Protein AF-A0A832GDY5-F1 (afdb_monomer_lite)

Sequence (130 aa):
MSFGVFTGLHGAGVGRMREERGQIAGDWTCDEACDLRGIVAGTVTVVAGGKLYVRGAILGDLNLADGGRVHIYGNVQGTVRVAEGAKLIHSGVVGQDLINEGGRVFIDASGRVMGRIRTLAGQTRTHKDP

Foldseek 3Di:
DDDDDPPDDDDPDPDDFAEAAEEAEEEEEFQAGYEYNHEYAYEYEFEANGAYEANHEYAEEYEYDANGEYEYPEEYQYEYEADANYEYEFQYEYNEEYEYHHYHYEYEPNGYYNYYYHYPHHDYYYPPDD

Structure (mmCIF, N/CA/C/O backbone):
data_AF-A0A832GDY5-F1
#
_entry.id   AF-A0A832GDY5-F1
#
loop_
_atom_site.group_PDB
_atom_site.id
_atom_site.type_symbol
_atom_site.label_atom_id
_atom_site.label_alt_id
_atom_site.label_comp_id
_atom_site.label_asym_id
_atom_site.label_entity_id
_atom_site.label_seq_id
_atom_site.pdbx_PDB_ins_code
_atom_site.Cartn_x
_atom_site.Cartn_y
_atom_site.Cartn_z
_atom_site.occupancy
_atom_site.B_iso_or_equiv
_atom_site.auth_seq_id
_atom_site.auth_comp_id
_atom_site.auth_asym_id
_atom_site.auth_atom_id
_atom_site.pdbx_PDB_model_num
ATOM 1 N N . MET A 1 1 ? -28.555 -25.669 -14.622 1.00 46.72 1 MET A N 1
ATOM 2 C CA . MET A 1 1 ? -28.170 -25.777 -13.200 1.00 46.72 1 MET A CA 1
ATOM 3 C C . MET A 1 1 ? -26.974 -26.706 -13.120 1.00 46.72 1 MET A C 1
ATOM 5 O O . MET A 1 1 ? -27.116 -27.867 -13.465 1.00 46.72 1 MET A O 1
ATOM 9 N N . SER A 1 2 ? -25.804 -26.190 -12.754 1.00 37.56 2 SER A N 1
ATOM 10 C CA . SER A 1 2 ? -24.638 -27.001 -12.401 1.00 37.56 2 SER A CA 1
ATOM 11 C C . SER A 1 2 ? -23.952 -26.302 -11.238 1.00 37.56 2 SER A C 1
ATOM 13 O O . SER A 1 2 ? -23.479 -25.176 -11.380 1.00 37.56 2 SER A O 1
ATOM 15 N N . PHE A 1 3 ? -24.008 -26.944 -10.077 1.00 42.78 3 PHE A N 1
ATOM 16 C CA . PHE A 1 3 ? -23.342 -26.531 -8.853 1.00 42.78 3 PHE A CA 1
ATOM 17 C C . PHE A 1 3 ? -21.866 -26.923 -8.951 1.00 42.78 3 PHE A C 1
ATOM 19 O O . PHE A 1 3 ? -21.545 -28.106 -9.021 1.00 42.78 3 PHE A O 1
ATOM 26 N N . GLY A 1 4 ? -20.975 -25.935 -8.945 1.00 36.28 4 GLY A N 1
ATOM 27 C CA . GLY A 1 4 ? -19.555 -26.139 -8.674 1.00 36.28 4 GLY A CA 1
ATOM 28 C C . GLY A 1 4 ? -19.281 -25.786 -7.219 1.00 36.28 4 GLY A C 1
ATOM 29 O O . GLY A 1 4 ? -19.127 -24.614 -6.889 1.00 36.28 4 GLY A O 1
ATOM 30 N N . VAL A 1 5 ? -19.269 -26.787 -6.341 1.00 46.00 5 VAL A N 1
ATOM 31 C CA . VAL A 1 5 ? -18.866 -26.627 -4.941 1.00 46.00 5 VAL A CA 1
ATOM 32 C C . VAL A 1 5 ? -17.336 -26.592 -4.901 1.00 46.00 5 VAL A C 1
ATOM 34 O O . VAL A 1 5 ? -16.688 -27.620 -5.070 1.00 46.00 5 VAL A O 1
ATOM 37 N N . PHE A 1 6 ? -16.750 -25.412 -4.691 1.00 37.06 6 PHE A N 1
ATOM 38 C CA . PHE A 1 6 ? -15.332 -25.272 -4.354 1.00 37.06 6 PHE A CA 1
ATOM 39 C C . PHE A 1 6 ? -15.168 -25.397 -2.834 1.00 37.06 6 PHE A C 1
ATOM 41 O O . PHE A 1 6 ? -15.203 -24.414 -2.100 1.00 37.06 6 PHE A O 1
ATOM 48 N N . THR A 1 7 ? -14.998 -26.622 -2.338 1.00 46.28 7 THR A N 1
ATOM 49 C CA . THR A 1 7 ? -14.474 -26.859 -0.986 1.00 46.28 7 THR A CA 1
ATOM 50 C C . THR A 1 7 ? -12.953 -26.832 -1.031 1.00 46.28 7 THR A C 1
ATOM 52 O O . THR A 1 7 ? -12.311 -27.839 -1.325 1.00 46.28 7 THR A O 1
ATOM 55 N N . GLY A 1 8 ? -12.374 -25.671 -0.736 1.00 39.28 8 GLY A N 1
ATOM 56 C CA . GLY A 1 8 ? -10.954 -25.523 -0.436 1.00 39.28 8 GLY A CA 1
ATOM 57 C C . GLY A 1 8 ? -10.723 -25.474 1.072 1.00 39.28 8 GLY A C 1
ATOM 58 O O . GLY A 1 8 ? -10.533 -24.400 1.626 1.00 39.28 8 GLY A O 1
ATOM 59 N N . LEU A 1 9 ? -10.728 -26.628 1.742 1.00 56.16 9 LEU A N 1
ATOM 60 C CA . LEU A 1 9 ? -10.074 -26.782 3.045 1.00 56.16 9 LEU A CA 1
ATOM 61 C C . LEU A 1 9 ? -8.584 -27.012 2.780 1.00 56.16 9 LEU A C 1
ATOM 63 O O . LEU A 1 9 ? -8.223 -28.072 2.276 1.00 56.16 9 LEU A O 1
ATOM 67 N N . HIS A 1 10 ? -7.718 -26.055 3.119 1.00 49.44 10 HIS A N 1
ATOM 68 C CA . HIS A 1 10 ? -6.274 -26.291 3.182 1.00 49.44 10 HIS A CA 1
ATOM 69 C C . HIS A 1 10 ? -5.661 -25.663 4.439 1.00 49.44 10 HIS A C 1
ATOM 71 O O . HIS A 1 10 ? -5.399 -24.470 4.504 1.00 49.44 10 HIS A O 1
ATOM 77 N N . GLY A 1 11 ? -5.430 -26.534 5.425 1.00 41.41 11 GLY A N 1
ATOM 78 C CA . GLY A 1 11 ? -4.154 -26.676 6.127 1.00 41.41 11 GLY A CA 1
ATOM 79 C C . GLY A 1 11 ? -3.601 -25.478 6.898 1.00 41.41 11 GLY A C 1
ATOM 80 O O . GLY A 1 11 ? -2.909 -24.631 6.343 1.00 41.41 11 GLY A O 1
ATOM 81 N N . ALA A 1 12 ? -3.725 -25.540 8.226 1.00 50.81 12 ALA A N 1
ATOM 82 C CA . ALA A 1 12 ? -2.829 -24.869 9.164 1.00 50.81 12 ALA A CA 1
ATOM 83 C C . ALA A 1 12 ? -1.415 -25.494 9.096 1.00 50.81 12 ALA A C 1
ATOM 85 O O . ALA A 1 12 ? -1.011 -26.272 9.956 1.00 50.81 12 ALA A O 1
ATOM 86 N N . GLY A 1 13 ? -0.676 -25.199 8.028 1.00 44.69 13 GLY A N 1
ATOM 87 C CA . GLY A 1 13 ? 0.775 -25.366 7.959 1.00 44.69 13 GLY A CA 1
ATOM 88 C C . GLY A 1 13 ? 1.445 -24.047 8.330 1.00 44.69 13 GLY A C 1
ATOM 89 O O . GLY A 1 13 ? 0.852 -22.990 8.140 1.00 44.69 13 GLY A O 1
ATOM 90 N N . VAL A 1 14 ? 2.667 -24.082 8.862 1.00 55.31 14 VAL A N 1
ATOM 91 C CA . VAL A 1 14 ? 3.470 -22.881 9.151 1.00 55.31 14 VAL A CA 1
ATOM 92 C C . VAL A 1 14 ? 3.478 -21.981 7.901 1.00 55.31 14 VAL A C 1
ATOM 94 O O . VAL A 1 14 ? 4.007 -22.352 6.855 1.00 55.31 14 VAL A O 1
ATOM 97 N N . GLY A 1 15 ? 2.740 -20.868 7.998 1.00 54.75 15 GLY A N 1
ATOM 98 C CA . GLY A 1 15 ? 1.952 -20.309 6.895 1.00 54.75 15 GLY A CA 1
ATOM 99 C C . GLY A 1 15 ? 2.772 -19.693 5.773 1.00 54.75 15 GLY A C 1
ATOM 100 O O . GLY A 1 15 ? 3.323 -18.600 5.917 1.00 54.75 15 GLY A O 1
ATOM 101 N N . ARG A 1 16 ? 2.816 -20.368 4.623 1.00 71.44 16 ARG A N 1
ATOM 102 C CA . ARG A 1 16 ? 3.376 -19.797 3.399 1.00 71.44 16 ARG A CA 1
ATOM 103 C C . ARG A 1 16 ? 2.384 -18.766 2.866 1.00 71.44 16 ARG A C 1
ATOM 105 O O . ARG A 1 16 ? 1.286 -19.114 2.455 1.00 71.44 16 ARG A O 1
ATOM 112 N N . MET A 1 17 ? 2.772 -17.499 2.925 1.00 85.31 17 MET A N 1
ATOM 113 C CA . MET A 1 17 ? 2.019 -16.387 2.347 1.00 85.31 17 MET A CA 1
ATOM 114 C C . MET A 1 17 ? 1.714 -16.654 0.867 1.00 85.31 17 MET A C 1
ATOM 116 O O . MET A 1 17 ? 2.604 -17.130 0.154 1.00 85.31 17 MET A O 1
ATOM 120 N N . ARG A 1 18 ? 0.492 -16.347 0.409 1.00 92.25 18 ARG A N 1
ATOM 121 C CA . ARG A 1 18 ? 0.142 -16.412 -1.018 1.00 92.25 18 ARG A CA 1
ATOM 122 C C . ARG A 1 18 ? 1.076 -15.490 -1.794 1.00 92.25 18 ARG A C 1
ATOM 124 O O . ARG A 1 18 ? 1.394 -14.404 -1.319 1.00 92.25 18 ARG A O 1
ATOM 131 N N . GLU A 1 19 ? 1.534 -15.910 -2.966 1.00 95.81 19 GLU A N 1
ATOM 132 C CA . GLU A 1 19 ? 2.422 -15.100 -3.796 1.00 95.81 19 GLU A CA 1
ATOM 133 C C . GLU A 1 19 ? 1.781 -14.817 -5.149 1.00 95.81 19 GLU A C 1
ATOM 135 O O . GLU A 1 19 ? 1.452 -15.744 -5.883 1.00 95.81 19 GLU A O 1
ATOM 140 N N . GLU A 1 20 ? 1.692 -13.539 -5.507 1.00 95.50 20 GLU A N 1
ATOM 141 C CA . GLU A 1 20 ? 1.132 -13.095 -6.778 1.00 95.50 20 GLU A CA 1
ATOM 142 C C . GLU A 1 20 ? 2.220 -12.549 -7.686 1.00 95.50 20 GLU A C 1
ATOM 144 O O . GLU A 1 20 ? 2.721 -11.443 -7.494 1.00 95.50 20 GLU A O 1
ATOM 149 N N . ARG A 1 21 ? 2.611 -13.355 -8.676 1.00 94.56 21 ARG A N 1
ATOM 150 C CA . ARG A 1 21 ? 3.701 -13.048 -9.619 1.00 94.56 21 ARG A CA 1
ATOM 151 C C . ARG A 1 21 ? 3.214 -12.513 -10.965 1.00 94.56 2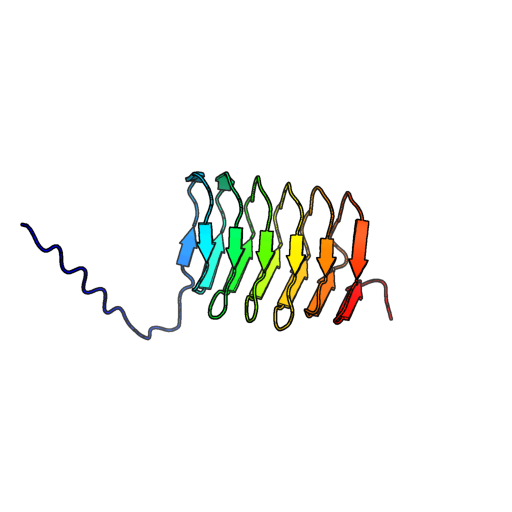1 ARG A C 1
ATOM 153 O O . ARG A 1 21 ? 4.006 -11.937 -11.701 1.00 94.56 21 ARG A O 1
ATOM 160 N N . GLY A 1 22 ? 1.948 -12.756 -11.299 1.00 94.56 22 GLY A N 1
ATOM 161 C CA . GLY A 1 22 ? 1.367 -12.436 -12.600 1.00 94.56 22 GLY A CA 1
ATOM 162 C C . GLY A 1 22 ? 0.833 -11.010 -12.701 1.00 94.56 22 GLY A C 1
ATOM 163 O O . GLY A 1 22 ? 1.109 -10.148 -11.869 1.00 94.56 22 GLY A O 1
ATOM 164 N N . GLN A 1 23 ? 0.042 -10.776 -13.742 1.00 97.25 23 GLN A N 1
ATOM 165 C CA . GLN A 1 23 ? -0.727 -9.549 -13.882 1.00 97.25 23 GLN A CA 1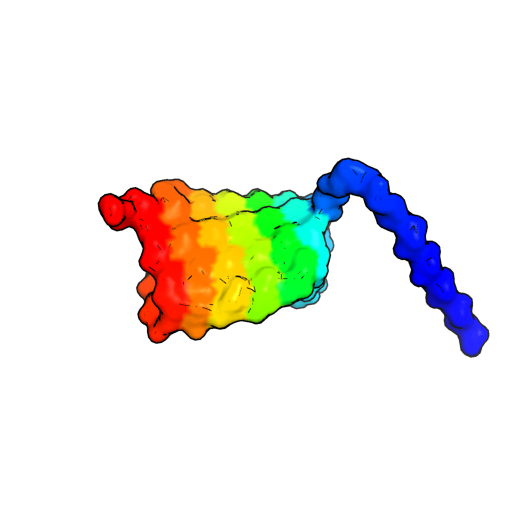
ATOM 166 C C . GLN A 1 23 ? -2.166 -9.794 -13.429 1.00 97.25 23 GLN A C 1
ATOM 168 O O . GLN A 1 23 ? -2.817 -10.720 -13.908 1.00 97.25 23 GLN A O 1
ATOM 173 N N . ILE A 1 24 ? -2.665 -8.941 -12.541 1.00 97.56 24 ILE A N 1
ATOM 174 C CA . ILE A 1 24 ? -4.080 -8.864 -12.181 1.00 97.56 24 ILE A CA 1
ATOM 175 C C . ILE A 1 24 ? -4.663 -7.672 -12.942 1.00 97.56 24 ILE A C 1
ATOM 177 O O . ILE A 1 24 ? -4.176 -6.547 -12.810 1.00 97.56 24 ILE A O 1
ATOM 181 N N . ALA A 1 25 ? -5.657 -7.925 -13.791 1.00 97.75 25 ALA A N 1
ATOM 182 C CA . ALA A 1 25 ? -6.341 -6.885 -14.550 1.00 97.75 25 ALA A CA 1
ATOM 183 C C . ALA A 1 25 ? -7.517 -6.319 -13.744 1.00 97.75 25 ALA A C 1
ATOM 185 O O . ALA A 1 25 ? -8.336 -7.086 -13.241 1.00 97.75 25 ALA A O 1
ATOM 186 N N . GLY A 1 26 ? -7.614 -4.990 -13.678 1.00 97.81 26 GLY A N 1
ATOM 187 C CA . GLY A 1 26 ? -8.655 -4.301 -12.923 1.00 97.81 26 GLY A CA 1
ATOM 188 C C . GLY A 1 26 ? -8.367 -4.228 -11.426 1.00 97.81 26 GLY A C 1
ATOM 189 O O . GLY A 1 26 ? -7.245 -4.460 -10.967 1.00 97.81 26 GLY A O 1
ATOM 190 N N . ASP A 1 27 ? -9.399 -3.852 -10.679 1.00 98.56 27 ASP A N 1
ATOM 191 C CA . ASP A 1 27 ? -9.310 -3.637 -9.241 1.00 98.56 27 ASP A CA 1
ATOM 192 C C . ASP A 1 27 ? -9.222 -4.962 -8.479 1.00 98.56 27 ASP A C 1
ATOM 194 O O . ASP A 1 27 ? -9.818 -5.972 -8.863 1.00 98.56 27 ASP A O 1
ATOM 198 N N . TRP A 1 28 ? -8.495 -4.957 -7.364 1.00 98.44 28 TRP A N 1
ATOM 199 C CA . TRP A 1 28 ? -8.284 -6.150 -6.551 1.00 98.44 28 TRP A CA 1
ATOM 200 C C . TRP A 1 28 ? -8.455 -5.861 -5.062 1.00 98.44 28 TRP A C 1
ATOM 202 O O . TRP A 1 28 ? -7.890 -4.909 -4.526 1.00 98.44 28 TRP A O 1
ATOM 212 N N . THR A 1 29 ? -9.217 -6.716 -4.378 1.00 98.50 29 THR A N 1
ATOM 213 C CA . THR A 1 29 ? -9.356 -6.679 -2.918 1.00 98.50 29 THR A CA 1
ATOM 214 C C . THR A 1 29 ? -8.501 -7.773 -2.290 1.00 98.50 29 THR A C 1
ATOM 216 O O . THR A 1 29 ? -8.623 -8.940 -2.654 1.00 98.50 29 THR A O 1
ATOM 219 N N . CYS A 1 30 ? -7.638 -7.393 -1.349 1.00 97.62 30 CYS A N 1
ATOM 220 C CA . CYS A 1 30 ? -6.791 -8.298 -0.581 1.00 97.62 30 CYS A CA 1
ATOM 221 C C . CYS A 1 30 ? -7.343 -8.425 0.845 1.00 97.62 30 CYS A C 1
ATOM 223 O O . CYS A 1 30 ? -7.230 -7.496 1.648 1.00 97.62 30 CYS A O 1
ATOM 225 N N . ASP A 1 31 ? -7.911 -9.583 1.155 1.00 97.19 31 ASP A N 1
ATOM 226 C CA . ASP A 1 31 ? -8.501 -9.962 2.445 1.00 97.19 31 ASP A CA 1
ATOM 227 C C . ASP A 1 31 ? -7.681 -11.031 3.193 1.00 97.19 31 ASP A C 1
ATOM 229 O O . ASP A 1 31 ? -7.986 -11.383 4.330 1.00 97.19 31 ASP A O 1
ATOM 233 N N . GLU A 1 32 ? -6.580 -11.484 2.593 1.00 95.44 32 GLU A N 1
ATOM 234 C CA . GLU A 1 32 ? -5.641 -12.442 3.174 1.00 95.44 32 GLU A CA 1
ATOM 235 C C . GLU A 1 32 ? -4.177 -11.970 3.092 1.00 95.44 32 GLU A C 1
ATOM 237 O O . GLU A 1 32 ? -3.860 -10.853 2.667 1.00 95.44 32 GLU A O 1
ATOM 242 N N . ALA A 1 33 ? -3.245 -12.815 3.537 1.00 96.44 33 ALA A N 1
ATOM 243 C CA . ALA A 1 33 ? -1.819 -12.531 3.461 1.00 96.44 33 ALA A CA 1
ATOM 244 C C . ALA A 1 33 ? -1.268 -12.805 2.046 1.00 96.44 33 ALA A C 1
ATOM 246 O O . ALA A 1 33 ? -1.179 -13.963 1.637 1.00 96.44 33 ALA A O 1
ATOM 247 N N . CYS A 1 34 ? -0.808 -11.764 1.340 1.00 96.81 34 CYS A N 1
ATOM 248 C CA . CYS A 1 34 ? -0.285 -11.857 -0.027 1.00 96.81 34 CYS A CA 1
ATOM 249 C C . CYS A 1 34 ? 1.046 -11.102 -0.254 1.00 96.81 34 CYS A C 1
ATOM 251 O O . CYS A 1 34 ? 1.170 -9.924 0.079 1.00 96.81 34 CYS A O 1
ATOM 253 N N . ASP A 1 35 ? 2.037 -11.747 -0.873 1.00 97.81 35 ASP A N 1
ATOM 254 C CA . ASP A 1 35 ? 3.265 -11.130 -1.405 1.00 97.81 35 ASP A CA 1
ATOM 255 C C . ASP A 1 35 ? 3.078 -10.856 -2.908 1.00 97.81 35 ASP A C 1
ATOM 257 O O . ASP A 1 35 ? 3.156 -11.763 -3.739 1.00 97.81 35 ASP A O 1
ATOM 261 N N . LEU A 1 36 ? 2.780 -9.605 -3.261 1.00 98.19 36 LEU A N 1
ATOM 262 C CA . LEU A 1 36 ? 2.611 -9.162 -4.643 1.00 98.19 36 LEU A CA 1
ATOM 263 C C . LEU A 1 36 ? 3.983 -8.878 -5.262 1.00 98.19 36 LEU A C 1
ATOM 265 O O . LEU A 1 36 ? 4.596 -7.843 -4.996 1.00 98.19 36 LEU A O 1
ATOM 269 N N . ARG A 1 37 ? 4.445 -9.776 -6.133 1.00 98.19 37 ARG A N 1
ATOM 270 C CA . ARG A 1 37 ? 5.658 -9.623 -6.957 1.00 98.19 37 ARG A CA 1
ATOM 271 C C . ARG A 1 37 ? 5.370 -9.212 -8.399 1.00 98.19 37 ARG A C 1
ATOM 273 O O . ARG A 1 37 ? 6.287 -8.791 -9.095 1.00 98.19 37 ARG A O 1
ATOM 280 N N . GLY A 1 38 ? 4.122 -9.355 -8.826 1.00 97.88 38 GLY A N 1
ATOM 281 C CA . GLY A 1 38 ? 3.640 -9.000 -10.151 1.00 97.88 38 GLY A CA 1
ATOM 282 C C . GLY A 1 38 ? 3.078 -7.584 -10.243 1.00 97.88 38 GLY A C 1
ATOM 283 O O . GLY A 1 38 ? 3.540 -6.660 -9.571 1.00 97.88 38 GLY A O 1
ATOM 284 N N . ILE A 1 39 ? 2.076 -7.413 -11.103 1.00 98.44 39 ILE A N 1
ATOM 285 C CA . ILE A 1 39 ? 1.476 -6.111 -11.414 1.00 98.44 39 ILE A CA 1
ATOM 286 C C . ILE A 1 39 ? -0.032 -6.170 -11.183 1.00 98.44 39 ILE A C 1
ATOM 288 O O . ILE A 1 39 ? -0.687 -7.098 -11.650 1.00 98.44 39 ILE A O 1
ATOM 292 N N . VAL A 1 40 ? -0.595 -5.151 -10.537 1.00 98.69 40 VAL A N 1
ATOM 293 C CA . VAL A 1 40 ? -2.044 -4.904 -10.542 1.00 98.69 40 VAL A CA 1
ATOM 294 C C . VAL A 1 40 ? -2.330 -3.695 -11.424 1.00 98.69 40 VAL A C 1
ATOM 296 O O . VAL A 1 40 ? -1.850 -2.594 -11.154 1.00 98.69 40 VAL A O 1
ATOM 299 N N . ALA A 1 41 ? -3.099 -3.899 -12.492 1.00 98.31 41 ALA A N 1
ATOM 300 C CA . ALA A 1 41 ? -3.519 -2.856 -13.424 1.00 98.31 41 ALA A CA 1
ATOM 301 C C . ALA A 1 41 ? -4.877 -2.270 -13.003 1.00 98.31 41 ALA A C 1
ATOM 303 O O . ALA A 1 41 ? -5.862 -2.377 -13.732 1.00 98.31 41 ALA A O 1
ATOM 304 N N . GLY A 1 42 ? -4.915 -1.697 -11.801 1.00 98.38 42 GLY A N 1
ATOM 305 C CA . GLY A 1 42 ? -6.113 -1.137 -11.184 1.00 98.38 42 GLY A CA 1
ATOM 306 C C . GLY A 1 42 ? -5.862 -0.707 -9.743 1.00 98.38 42 GLY A C 1
ATOM 307 O O . GLY A 1 42 ? -4.714 -0.649 -9.287 1.00 98.38 42 GLY A O 1
ATOM 308 N N . THR A 1 43 ? -6.945 -0.402 -9.039 1.00 98.75 43 THR A N 1
ATOM 309 C CA . THR A 1 43 ? -6.934 -0.018 -7.629 1.00 98.75 43 THR A CA 1
ATOM 310 C C . THR A 1 43 ? -6.857 -1.252 -6.744 1.00 98.75 43 THR A C 1
ATOM 312 O O . THR A 1 43 ? -7.615 -2.207 -6.913 1.00 98.75 43 THR A O 1
ATOM 315 N N . VAL A 1 44 ? -5.971 -1.226 -5.751 1.00 98.81 44 VAL A N 1
ATOM 316 C CA . VAL A 1 44 ? -5.906 -2.272 -4.727 1.00 98.81 44 VAL A CA 1
ATOM 317 C C . VAL A 1 44 ? -6.565 -1.781 -3.451 1.00 98.81 44 VAL A C 1
ATOM 319 O O . VAL A 1 44 ? -6.208 -0.724 -2.938 1.00 98.81 44 VAL A O 1
ATOM 322 N N . THR A 1 45 ? -7.481 -2.574 -2.902 1.00 98.88 45 THR A N 1
ATOM 323 C CA . THR A 1 45 ? -8.060 -2.334 -1.576 1.00 98.88 45 THR A CA 1
ATOM 324 C C . THR A 1 45 ? -7.629 -3.437 -0.620 1.00 98.88 45 THR A C 1
ATOM 326 O O . THR A 1 45 ? -7.860 -4.613 -0.878 1.00 98.88 45 THR A O 1
ATOM 329 N N . VAL A 1 46 ? -6.995 -3.080 0.494 1.00 98.75 46 VAL A N 1
ATOM 330 C CA . VAL A 1 46 ? -6.595 -4.033 1.538 1.00 98.75 46 VAL A CA 1
ATOM 331 C C . VAL A 1 46 ? -7.504 -3.840 2.738 1.00 98.75 46 VAL A C 1
ATOM 333 O O . VAL A 1 46 ? -7.539 -2.757 3.322 1.00 98.75 46 VAL A O 1
ATOM 336 N N . VAL A 1 47 ? -8.247 -4.886 3.082 1.00 98.50 47 VAL A N 1
ATOM 337 C CA . VAL A 1 47 ? -9.274 -4.867 4.132 1.00 98.50 47 VAL A CA 1
ATOM 338 C C . VAL A 1 47 ? -8.798 -5.604 5.385 1.00 98.50 47 VAL A C 1
ATOM 340 O O . VAL A 1 47 ? -7.678 -6.120 5.427 1.00 98.50 47 VAL A O 1
ATOM 343 N N . ALA A 1 48 ? -9.633 -5.659 6.423 1.00 96.56 48 ALA A N 1
ATOM 344 C CA . ALA A 1 48 ? -9.374 -6.458 7.616 1.00 96.56 48 ALA A CA 1
ATOM 345 C C . ALA A 1 48 ? -9.056 -7.925 7.260 1.00 96.56 48 ALA A C 1
ATOM 347 O O . ALA A 1 48 ? -9.701 -8.522 6.405 1.00 96.56 48 ALA A O 1
ATOM 348 N N . GLY A 1 49 ? -8.036 -8.496 7.908 1.00 92.25 49 GLY A N 1
ATOM 349 C CA . GLY A 1 49 ? -7.477 -9.813 7.552 1.00 92.25 49 GLY A CA 1
ATOM 350 C C . GLY A 1 49 ? -6.410 -9.750 6.451 1.00 92.25 49 GLY A C 1
ATOM 351 O O . GLY A 1 49 ? -5.461 -10.538 6.464 1.00 92.25 49 GLY A O 1
ATOM 352 N N . GLY A 1 50 ? -6.479 -8.728 5.594 1.00 97.50 50 GLY A N 1
ATOM 353 C CA . GLY A 1 50 ? -5.513 -8.448 4.544 1.00 97.50 50 GLY A CA 1
ATOM 354 C C . GLY A 1 50 ? -4.143 -8.042 5.086 1.00 97.50 50 GLY A C 1
ATOM 355 O O . GLY A 1 50 ? -3.998 -7.096 5.872 1.00 97.50 50 GLY A O 1
ATOM 356 N N . LYS A 1 51 ? -3.106 -8.742 4.620 1.00 98.00 51 LYS A N 1
ATOM 357 C CA . LYS A 1 51 ? -1.702 -8.391 4.858 1.00 98.00 51 LYS A CA 1
ATOM 358 C C . LYS A 1 51 ? -0.941 -8.437 3.540 1.00 98.00 51 LYS A C 1
ATOM 360 O O . LYS A 1 51 ? -0.544 -9.508 3.097 1.00 98.00 51 LYS A O 1
ATOM 365 N N . LEU A 1 52 ? -0.695 -7.280 2.941 1.00 98.56 52 LEU A N 1
ATOM 366 C CA . LEU A 1 52 ? -0.075 -7.178 1.622 1.00 98.56 52 LEU A CA 1
ATOM 367 C C . LEU A 1 52 ? 1.382 -6.707 1.719 1.00 98.56 52 LEU A C 1
ATOM 369 O O . LEU A 1 52 ? 1.669 -5.663 2.307 1.00 98.56 52 LEU A O 1
ATOM 373 N N . TYR A 1 53 ? 2.303 -7.440 1.098 1.00 98.56 53 TYR A N 1
ATOM 374 C CA . TYR A 1 53 ? 3.624 -6.915 0.746 1.00 98.56 53 TYR A CA 1
ATOM 375 C C . TYR A 1 53 ? 3.621 -6.559 -0.735 1.00 98.56 53 TYR A C 1
ATOM 377 O O . TYR A 1 53 ? 3.406 -7.424 -1.577 1.00 98.56 53 TYR A O 1
ATOM 385 N N . VAL A 1 54 ? 3.865 -5.293 -1.063 1.00 98.56 54 VAL A N 1
ATOM 386 C CA . VAL A 1 54 ? 3.963 -4.837 -2.455 1.00 98.56 54 VAL A CA 1
ATOM 387 C C . VAL A 1 54 ? 5.434 -4.829 -2.839 1.00 98.56 54 VAL A C 1
ATOM 389 O O . VAL A 1 54 ? 6.152 -3.908 -2.468 1.00 98.56 54 VAL A O 1
ATOM 392 N N . ARG A 1 55 ? 5.907 -5.853 -3.550 1.00 98.44 55 ARG A N 1
ATOM 393 C CA . ARG A 1 55 ? 7.263 -5.913 -4.132 1.00 98.44 55 ARG A CA 1
ATOM 394 C C . ARG A 1 55 ? 7.284 -5.569 -5.617 1.00 98.44 55 ARG A C 1
ATOM 396 O O . ARG A 1 55 ? 8.308 -5.114 -6.110 1.00 98.44 55 ARG A O 1
ATOM 403 N N . GLY A 1 56 ? 6.171 -5.803 -6.303 1.00 98.25 56 GLY A N 1
ATOM 404 C CA . GLY A 1 56 ? 5.961 -5.422 -7.692 1.00 98.25 56 GLY A CA 1
ATOM 405 C C . GLY A 1 56 ? 5.373 -4.018 -7.827 1.00 98.25 56 GLY A C 1
ATOM 406 O O . GLY A 1 56 ? 5.849 -3.071 -7.192 1.00 98.25 56 GLY A O 1
ATOM 407 N N . ALA A 1 57 ? 4.340 -3.881 -8.660 1.00 98.50 57 ALA A N 1
ATOM 408 C CA . ALA A 1 57 ? 3.727 -2.590 -8.957 1.00 98.50 57 ALA A CA 1
ATOM 409 C C . ALA A 1 57 ? 2.195 -2.612 -8.875 1.00 98.50 57 ALA A C 1
ATOM 411 O O . ALA A 1 57 ? 1.541 -3.554 -9.319 1.00 98.50 57 ALA A O 1
ATOM 412 N N . ILE A 1 58 ? 1.627 -1.526 -8.362 1.00 98.81 58 ILE A N 1
ATOM 413 C CA . ILE A 1 58 ? 0.206 -1.193 -8.468 1.00 98.81 58 ILE A CA 1
ATOM 414 C C . ILE A 1 58 ? 0.121 0.030 -9.380 1.00 98.81 58 ILE A C 1
ATOM 416 O O . ILE A 1 58 ? 0.686 1.074 -9.059 1.00 98.81 58 ILE A O 1
ATOM 420 N N . LEU A 1 59 ? -0.532 -0.106 -10.535 1.00 98.62 59 LEU A N 1
ATOM 421 C CA . LEU A 1 59 ? -0.639 0.967 -11.536 1.00 98.62 59 LEU A CA 1
ATOM 422 C C . LEU A 1 59 ? -1.808 1.931 -11.267 1.00 98.62 59 LEU A C 1
ATOM 424 O O . LEU A 1 59 ? -1.974 2.910 -11.987 1.00 98.62 59 LEU A O 1
ATOM 428 N N . GLY A 1 60 ? -2.609 1.658 -10.236 1.00 98.69 60 GLY A N 1
ATOM 429 C CA . GLY A 1 60 ? -3.659 2.540 -9.735 1.00 98.69 60 GLY A CA 1
ATOM 430 C C . GLY A 1 60 ? -3.402 3.003 -8.302 1.00 98.69 60 GLY A C 1
ATOM 431 O O . GLY A 1 60 ? -2.255 3.126 -7.858 1.00 98.69 60 GLY A O 1
ATOM 432 N N . ASP A 1 61 ? -4.496 3.253 -7.589 1.00 98.88 61 ASP A N 1
ATOM 433 C CA . ASP A 1 61 ? -4.484 3.666 -6.189 1.00 98.88 61 ASP A CA 1
ATOM 434 C C . ASP A 1 61 ? -4.333 2.465 -5.244 1.00 98.88 61 ASP A C 1
ATOM 436 O O . ASP A 1 61 ? -4.617 1.314 -5.592 1.00 98.88 61 ASP A O 1
ATOM 440 N N . LEU A 1 62 ? -3.903 2.742 -4.015 1.00 98.88 62 LEU A N 1
ATOM 441 C CA . LEU A 1 62 ? -3.875 1.766 -2.932 1.00 98.88 62 LEU A CA 1
ATOM 442 C C . LEU A 1 62 ? -4.681 2.300 -1.747 1.00 98.88 62 LEU A C 1
ATOM 444 O O . LEU A 1 62 ? -4.286 3.260 -1.086 1.00 98.88 62 LEU A O 1
ATOM 448 N N . ASN A 1 63 ? -5.783 1.625 -1.448 1.00 98.88 63 ASN A N 1
ATOM 449 C CA . ASN A 1 63 ? -6.659 1.937 -0.332 1.00 98.88 63 ASN A CA 1
ATOM 450 C C . ASN A 1 63 ? -6.445 0.918 0.786 1.00 98.88 63 ASN A C 1
ATOM 452 O O . ASN A 1 63 ? -6.652 -0.280 0.601 1.00 98.88 63 ASN A O 1
ATOM 456 N N . LEU A 1 64 ? -6.048 1.383 1.964 1.00 98.69 64 LEU A N 1
ATOM 457 C CA . LEU A 1 64 ? -6.069 0.577 3.176 1.00 98.69 64 LEU A CA 1
ATOM 458 C C . LEU A 1 64 ? -7.349 0.912 3.930 1.00 98.69 64 LEU A C 1
ATOM 460 O O . LEU A 1 64 ? -7.451 1.987 4.521 1.00 98.69 64 LEU A O 1
ATOM 464 N N . ALA A 1 65 ? -8.307 -0.008 3.894 1.00 98.50 65 ALA A N 1
ATOM 465 C CA . ALA A 1 65 ? -9.498 0.057 4.725 1.00 98.50 65 ALA A CA 1
ATOM 466 C C . ALA A 1 65 ? -9.169 -0.358 6.170 1.00 98.50 65 ALA A C 1
ATOM 468 O O . ALA A 1 65 ? -8.051 -0.800 6.465 1.00 98.50 65 ALA A O 1
ATOM 469 N N . ASP A 1 66 ? -10.149 -0.226 7.066 1.00 97.25 66 ASP A N 1
ATOM 470 C CA . ASP A 1 66 ? -9.986 -0.587 8.475 1.00 97.25 66 ASP A CA 1
ATOM 471 C C . ASP A 1 66 ? -9.426 -2.010 8.649 1.00 97.25 66 ASP A C 1
ATOM 473 O O . ASP A 1 66 ? -9.777 -2.951 7.932 1.00 97.25 66 ASP A O 1
ATOM 477 N N . GLY A 1 67 ? -8.473 -2.142 9.571 1.00 94.69 67 GLY A N 1
ATOM 478 C CA . GLY A 1 67 ? -7.737 -3.377 9.839 1.00 94.69 67 GLY A CA 1
ATOM 479 C C . GLY A 1 67 ? -6.719 -3.808 8.770 1.00 94.69 67 GLY A C 1
ATOM 480 O O . GLY A 1 67 ? -5.924 -4.714 9.047 1.00 94.69 67 GLY A O 1
ATOM 481 N N . GLY A 1 68 ? -6.685 -3.166 7.598 1.00 98.38 68 GLY A N 1
ATOM 482 C CA . GLY A 1 68 ? -5.766 -3.481 6.504 1.00 98.38 68 GLY A CA 1
ATOM 483 C C . GLY A 1 68 ? -4.301 -3.203 6.850 1.00 98.38 68 GLY A C 1
ATOM 484 O O . GLY A 1 68 ? -3.960 -2.206 7.497 1.00 98.38 68 GLY A O 1
ATOM 485 N N . ARG A 1 69 ? -3.397 -4.099 6.431 1.00 98.69 69 ARG A N 1
ATOM 486 C CA 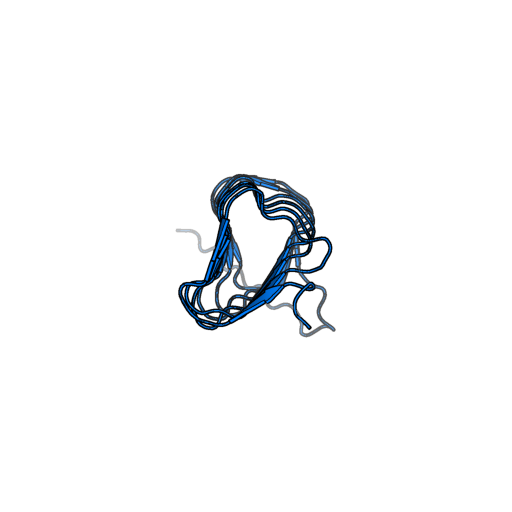. ARG A 1 69 ? -1.956 -3.984 6.715 1.00 98.69 69 ARG A CA 1
ATOM 487 C C . ARG A 1 69 ? -1.139 -4.089 5.443 1.00 98.69 69 ARG A C 1
ATOM 489 O O . ARG A 1 69 ? -1.183 -5.114 4.770 1.00 98.69 69 ARG A O 1
ATOM 496 N N . VAL A 1 70 ? -0.334 -3.071 5.153 1.00 98.81 70 VAL A N 1
ATOM 497 C CA . VAL A 1 70 ? 0.493 -3.051 3.941 1.00 98.81 70 VAL A CA 1
ATOM 498 C C . VAL A 1 70 ? 1.921 -2.646 4.249 1.00 98.81 70 VAL A C 1
ATOM 500 O O . VAL A 1 70 ? 2.175 -1.759 5.065 1.00 98.81 70 VAL A O 1
ATOM 503 N N . HIS A 1 71 ? 2.860 -3.285 3.556 1.00 98.75 71 HIS A N 1
ATOM 504 C CA . HIS A 1 71 ? 4.226 -2.799 3.430 1.00 98.75 71 HIS A CA 1
ATOM 505 C C . HIS A 1 71 ? 4.581 -2.649 1.951 1.00 98.75 71 HIS A C 1
ATOM 507 O O . HIS A 1 71 ? 4.579 -3.621 1.194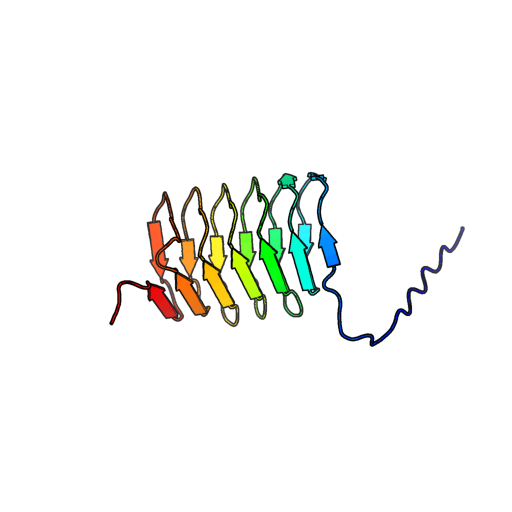 1.00 98.75 71 HIS A O 1
ATOM 513 N N . ILE A 1 72 ? 4.869 -1.417 1.541 1.00 98.75 72 ILE A N 1
ATOM 514 C CA . ILE A 1 72 ? 5.283 -1.078 0.182 1.00 98.75 72 ILE A CA 1
ATOM 515 C C . ILE A 1 72 ? 6.809 -1.151 0.089 1.00 98.75 72 ILE A C 1
ATOM 517 O O . ILE A 1 72 ? 7.500 -0.347 0.709 1.00 98.75 72 ILE A O 1
ATOM 521 N N . TYR A 1 73 ? 7.325 -2.093 -0.696 1.00 98.62 73 TYR A N 1
ATOM 522 C CA . TYR A 1 73 ? 8.729 -2.151 -1.124 1.00 98.62 73 TYR A CA 1
ATOM 523 C C . TYR A 1 73 ? 8.909 -1.691 -2.576 1.00 98.62 73 TYR A C 1
ATOM 525 O O . TYR A 1 73 ? 9.945 -1.133 -2.918 1.00 98.62 73 TYR A O 1
ATOM 533 N N . GLY A 1 74 ? 7.915 -1.966 -3.422 1.00 98.31 74 GLY A N 1
ATOM 534 C CA . GLY A 1 74 ? 7.888 -1.630 -4.839 1.00 98.31 74 GLY A CA 1
ATOM 535 C C . GLY A 1 74 ? 7.200 -0.294 -5.104 1.00 98.31 74 GLY A C 1
ATOM 536 O O . GLY A 1 74 ? 7.433 0.688 -4.398 1.00 98.31 74 GLY A O 1
ATOM 537 N N . ASN A 1 75 ? 6.348 -0.262 -6.128 1.00 98.56 75 ASN A N 1
ATOM 538 C CA . ASN A 1 75 ? 5.760 0.978 -6.633 1.00 98.56 75 ASN A CA 1
ATOM 539 C C . ASN A 1 75 ? 4.233 0.981 -6.521 1.00 98.56 75 ASN A C 1
ATOM 541 O O . ASN A 1 75 ? 3.571 0.023 -6.915 1.00 98.56 75 ASN A O 1
ATOM 545 N N . VAL A 1 76 ? 3.677 2.097 -6.062 1.00 98.81 76 VAL A N 1
ATOM 546 C CA . VAL A 1 76 ? 2.265 2.450 -6.235 1.00 98.81 76 VAL A CA 1
ATOM 547 C C . VAL A 1 76 ? 2.230 3.707 -7.087 1.00 98.81 76 VAL A C 1
ATOM 549 O O . VAL A 1 76 ? 2.769 4.732 -6.681 1.00 98.81 76 VAL A O 1
ATOM 552 N N . GLN A 1 77 ? 1.660 3.635 -8.286 1.00 98.75 77 GLN A N 1
ATOM 553 C CA . GLN A 1 77 ? 1.651 4.765 -9.215 1.00 98.75 77 GLN A CA 1
ATOM 554 C C . GLN A 1 77 ? 0.685 5.867 -8.767 1.00 98.75 77 GLN A C 1
ATOM 556 O O . GLN A 1 77 ? 0.988 7.046 -8.945 1.00 98.75 77 GLN A O 1
ATOM 561 N N . GLY A 1 78 ? -0.452 5.480 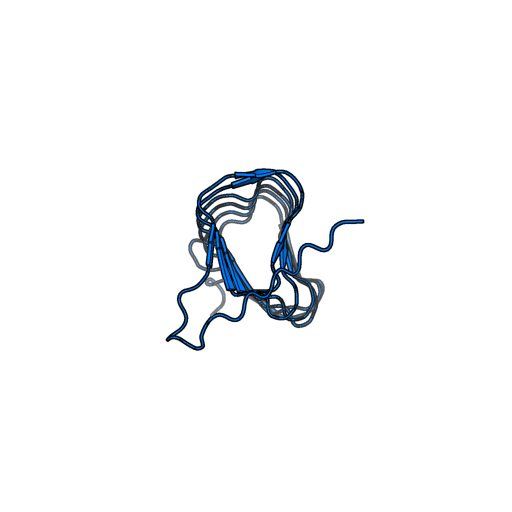-8.187 1.00 98.69 78 GLY A N 1
ATOM 562 C CA . GLY A 1 78 ? -1.499 6.385 -7.739 1.00 98.69 78 GLY A CA 1
ATOM 563 C C . GLY A 1 78 ? -1.316 6.922 -6.320 1.00 98.69 78 GLY A C 1
ATOM 564 O O . GLY A 1 78 ? -0.207 7.028 -5.785 1.00 98.69 78 GLY A O 1
ATOM 565 N N . THR A 1 79 ? -2.449 7.296 -5.732 1.00 98.88 79 THR A N 1
ATOM 566 C CA . THR A 1 79 ? -2.576 7.807 -4.366 1.00 98.88 79 THR A CA 1
ATOM 567 C C . THR A 1 79 ? -2.684 6.648 -3.382 1.00 98.88 79 THR A C 1
ATOM 569 O O . THR A 1 79 ? -3.377 5.662 -3.634 1.00 98.88 79 THR A O 1
ATOM 572 N N . VAL A 1 80 ? -2.032 6.782 -2.227 1.00 98.88 80 VAL A N 1
ATOM 573 C CA . VAL A 1 80 ? -2.218 5.861 -1.101 1.00 98.88 80 VAL A CA 1
ATOM 574 C C . VAL A 1 80 ? -3.124 6.509 -0.065 1.00 98.88 80 VAL A C 1
ATOM 576 O O . VAL A 1 80 ? -2.815 7.594 0.428 1.00 98.88 80 VAL A O 1
ATOM 579 N N . ARG A 1 81 ? -4.217 5.834 0.295 1.00 98.88 81 ARG A N 1
ATOM 580 C CA . ARG A 1 81 ? -5.141 6.259 1.356 1.00 98.88 81 ARG A CA 1
ATOM 581 C C . ARG A 1 81 ? -5.104 5.269 2.504 1.00 98.88 81 ARG A C 1
ATOM 583 O O . ARG A 1 81 ? -5.167 4.061 2.282 1.00 98.88 81 ARG A O 1
ATOM 590 N N . VAL A 1 82 ? -4.990 5.777 3.726 1.00 98.81 82 VAL A N 1
ATOM 591 C CA . VAL A 1 82 ? -4.879 4.953 4.933 1.00 98.81 82 VAL A CA 1
ATOM 592 C C . VAL A 1 82 ? -5.981 5.330 5.909 1.00 98.81 82 VAL A C 1
ATOM 594 O O . VAL A 1 82 ? -5.874 6.350 6.589 1.00 98.81 82 VAL A O 1
ATOM 597 N N . ALA A 1 83 ? -7.024 4.505 5.969 1.00 98.50 83 ALA A N 1
ATOM 598 C CA . ALA A 1 83 ? -8.144 4.693 6.881 1.00 98.50 83 ALA A CA 1
ATOM 599 C C . ALA A 1 83 ? -7.743 4.454 8.348 1.00 98.50 83 ALA A C 1
ATOM 601 O O . ALA A 1 83 ? -6.645 3.979 8.659 1.00 98.50 83 ALA A O 1
ATOM 602 N N . GLU A 1 84 ? -8.662 4.770 9.259 1.00 97.38 84 GLU A N 1
ATOM 603 C CA . GLU A 1 84 ? -8.551 4.410 10.672 1.00 97.38 84 GLU A CA 1
ATOM 604 C C . GLU A 1 84 ? -8.297 2.905 10.861 1.00 97.38 84 GLU A C 1
ATOM 606 O O . GLU A 1 84 ? -8.683 2.088 10.031 1.00 97.38 84 GLU A O 1
ATOM 611 N N . GLY A 1 85 ? -7.552 2.544 11.912 1.00 95.94 85 GLY A N 1
ATOM 612 C CA . GLY A 1 85 ? -7.231 1.153 12.262 1.00 95.94 85 GLY A CA 1
ATOM 613 C C . GLY A 1 85 ? -6.234 0.447 11.329 1.00 95.94 85 GLY A C 1
ATOM 614 O O . GLY A 1 85 ? -5.587 -0.529 11.736 1.00 95.94 85 GLY A O 1
ATOM 615 N N . ALA A 1 86 ? -6.007 0.979 10.128 1.00 98.56 86 ALA A N 1
ATOM 616 C CA . ALA A 1 86 ? -5.041 0.458 9.176 1.00 98.56 86 ALA A CA 1
ATOM 617 C C . ALA A 1 86 ? -3.579 0.718 9.583 1.00 98.56 86 ALA A C 1
ATOM 619 O O . ALA A 1 86 ? -3.244 1.607 10.381 1.00 98.56 86 ALA A O 1
ATOM 620 N N . LYS A 1 87 ? -2.668 -0.072 9.006 1.00 98.62 87 LYS A N 1
ATOM 621 C CA . LYS A 1 87 ? -1.219 0.098 9.172 1.00 98.62 87 LYS A CA 1
ATOM 622 C C . LYS A 1 87 ? -0.498 0.072 7.829 1.00 98.62 87 LYS A C 1
ATOM 624 O O . LYS A 1 87 ? -0.553 -0.930 7.119 1.00 98.62 87 LYS A O 1
ATOM 629 N N . LEU A 1 88 ? 0.275 1.121 7.563 1.00 98.75 88 LEU A N 1
ATOM 630 C CA . LEU A 1 88 ? 1.153 1.233 6.404 1.00 98.75 88 LEU A CA 1
ATOM 631 C C . LEU A 1 88 ? 2.616 1.354 6.839 1.00 98.75 88 LEU A C 1
ATOM 633 O O . LEU A 1 88 ? 2.959 2.194 7.670 1.00 98.75 88 LEU A O 1
ATOM 637 N N . ILE A 1 89 ? 3.480 0.548 6.228 1.00 98.62 89 ILE A N 1
ATOM 638 C CA . ILE A 1 89 ? 4.928 0.764 6.203 1.00 98.62 89 ILE A CA 1
ATOM 639 C C . ILE A 1 89 ? 5.318 1.075 4.758 1.00 98.62 89 ILE A C 1
ATOM 641 O O . ILE A 1 89 ? 5.024 0.300 3.850 1.00 98.62 89 ILE A O 1
ATOM 645 N N . HIS A 1 90 ? 5.960 2.211 4.527 1.00 98.25 90 HIS A N 1
ATOM 646 C CA . HIS A 1 90 ? 6.333 2.666 3.193 1.00 98.25 90 HIS A CA 1
ATOM 647 C C . HIS A 1 90 ? 7.851 2.733 3.043 1.00 98.25 90 HIS A C 1
ATOM 649 O O . HIS A 1 90 ? 8.480 3.626 3.603 1.00 98.25 90 HIS A O 1
ATOM 655 N N . SER A 1 91 ? 8.422 1.812 2.268 1.00 98.31 91 SER A N 1
ATOM 656 C CA . SER A 1 91 ? 9.856 1.751 1.946 1.00 98.31 91 SER A CA 1
ATOM 657 C C . SER A 1 91 ? 10.141 1.865 0.437 1.00 98.31 91 SER A C 1
ATOM 659 O O . SER A 1 91 ? 11.309 1.866 0.051 1.00 98.31 91 SER A O 1
ATOM 661 N N . GLY A 1 92 ? 9.104 1.946 -0.406 1.00 97.94 92 GLY A N 1
ATOM 662 C CA . GLY A 1 92 ? 9.196 1.983 -1.871 1.00 97.94 92 GLY A CA 1
ATOM 663 C C . GLY A 1 92 ? 8.893 3.362 -2.465 1.00 97.94 92 GLY A C 1
ATOM 664 O O . GLY A 1 92 ? 9.297 4.388 -1.915 1.00 97.94 92 GLY A O 1
ATOM 665 N N . VAL A 1 93 ? 8.135 3.408 -3.566 1.00 98.56 93 VAL A N 1
ATOM 666 C CA . VAL A 1 93 ? 7.711 4.663 -4.216 1.00 98.56 93 VAL A CA 1
ATOM 667 C C . VAL A 1 93 ? 6.188 4.774 -4.281 1.00 98.56 93 VAL A C 1
ATOM 669 O O . VAL A 1 93 ? 5.510 3.853 -4.729 1.00 98.56 93 VAL A O 1
ATOM 672 N N . VAL A 1 94 ? 5.666 5.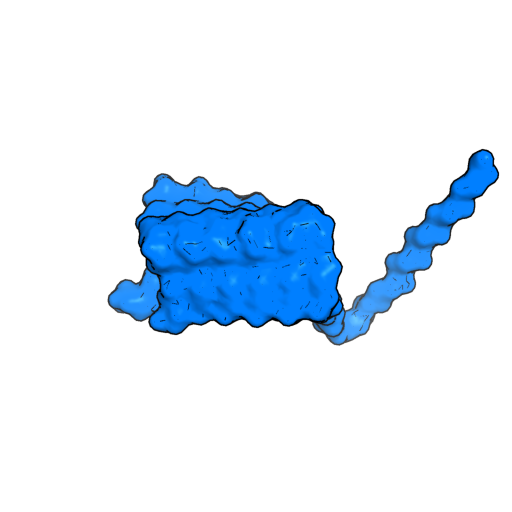928 -3.867 1.00 98.75 94 VAL A N 1
ATOM 673 C CA . VAL A 1 94 ? 4.288 6.369 -4.124 1.00 98.75 94 VAL A CA 1
ATOM 674 C C . VAL A 1 94 ? 4.336 7.508 -5.137 1.00 98.75 94 VAL A C 1
ATOM 676 O O . VAL A 1 94 ? 5.010 8.516 -4.912 1.00 98.75 94 VAL A O 1
ATOM 679 N N . GLY A 1 95 ? 3.660 7.325 -6.267 1.00 98.56 95 GLY A N 1
ATOM 680 C CA . GLY A 1 95 ? 3.716 8.219 -7.418 1.00 98.56 95 GLY A CA 1
ATOM 681 C C . GLY A 1 95 ? 2.881 9.488 -7.268 1.00 98.56 95 GLY A C 1
ATOM 682 O O . GLY A 1 95 ? 3.190 10.475 -7.930 1.00 98.56 95 GLY A O 1
ATOM 683 N N . GLN A 1 96 ? 1.863 9.492 -6.404 1.00 98.69 96 GLN A N 1
ATOM 684 C CA . GLN A 1 96 ? 1.042 10.669 -6.097 1.00 98.69 96 GLN A CA 1
ATOM 685 C C . GLN A 1 96 ? 1.092 10.984 -4.592 1.00 98.69 96 GLN A C 1
ATOM 687 O O . GLN A 1 96 ? 2.172 10.983 -3.993 1.00 98.69 96 GLN A O 1
ATOM 692 N N . ASP A 1 97 ? -0.053 11.295 -3.985 1.00 98.69 97 ASP A N 1
ATOM 693 C CA . ASP A 1 97 ? -0.163 11.666 -2.579 1.00 98.69 97 ASP A CA 1
ATOM 694 C C . ASP A 1 97 ? -0.207 10.427 -1.666 1.00 98.69 97 ASP A C 1
ATOM 696 O O . ASP A 1 97 ? -0.696 9.358 -2.038 1.00 98.69 97 ASP A O 1
ATOM 700 N N . LEU A 1 98 ? 0.269 10.595 -0.432 1.00 98.69 98 LEU A N 1
ATOM 701 C CA . LEU A 1 98 ? 0.035 9.665 0.672 1.00 98.69 98 LEU A CA 1
ATOM 702 C C . LEU A 1 98 ? -0.843 10.380 1.697 1.00 98.69 98 LEU A C 1
ATOM 704 O O . LEU A 1 98 ? -0.408 11.338 2.340 1.00 98.69 98 LEU A O 1
ATOM 708 N N . ILE A 1 99 ? -2.080 9.916 1.842 1.00 98.81 99 ILE A N 1
ATOM 709 C CA . ILE A 1 99 ? -3.105 10.521 2.689 1.00 98.81 99 ILE A CA 1
ATOM 710 C C . ILE A 1 99 ? -3.391 9.571 3.853 1.00 98.81 99 ILE A C 1
ATOM 712 O O . ILE A 1 99 ? -3.900 8.467 3.664 1.00 98.81 99 ILE A O 1
ATOM 716 N N . ASN A 1 100 ? -3.059 10.005 5.066 1.00 98.69 100 ASN A N 1
ATOM 717 C CA . ASN A 1 100 ? -3.409 9.310 6.295 1.00 98.69 100 ASN A CA 1
ATOM 718 C C . ASN A 1 100 ? -4.691 9.910 6.886 1.00 98.69 100 ASN A C 1
ATOM 720 O O . ASN A 1 100 ? -4.694 11.049 7.357 1.00 98.69 100 ASN A O 1
ATOM 724 N N . GLU A 1 101 ? -5.771 9.139 6.843 1.00 98.50 101 GLU A N 1
ATOM 725 C CA . GLU A 1 101 ? -7.120 9.509 7.279 1.00 98.50 101 GLU A CA 1
ATOM 726 C C . GLU A 1 101 ? -7.442 8.967 8.686 1.00 98.50 101 GLU A C 1
ATOM 728 O O . GLU A 1 101 ? -8.559 9.132 9.161 1.00 98.50 101 GLU A O 1
ATOM 733 N N . GLY A 1 102 ? -6.475 8.355 9.384 1.00 97.69 102 GLY A N 1
ATOM 734 C CA . GLY A 1 102 ? -6.673 7.850 10.752 1.00 97.69 102 GLY A CA 1
ATOM 735 C C . GLY A 1 102 ? -5.778 6.679 11.160 1.00 97.69 102 GLY A C 1
ATOM 736 O O . GLY A 1 102 ? -5.778 6.274 12.322 1.00 97.69 102 GLY A O 1
ATOM 737 N N . GLY A 1 103 ? -5.016 6.109 10.231 1.00 98.19 103 GLY A N 1
ATOM 738 C CA . GLY A 1 103 ? -4.187 4.937 10.475 1.00 98.19 103 GLY A CA 1
ATOM 739 C C . GLY A 1 103 ? -2.807 5.234 11.063 1.00 98.19 103 GLY A C 1
ATOM 740 O O . GLY A 1 103 ? -2.444 6.355 11.443 1.00 98.19 103 GLY A O 1
ATOM 741 N N . ARG A 1 104 ? -1.999 4.171 11.127 1.00 98.44 104 ARG A N 1
ATOM 742 C CA . ARG A 1 104 ? -0.585 4.223 11.526 1.00 98.44 104 ARG A CA 1
ATOM 743 C C . ARG A 1 104 ? 0.300 4.095 10.297 1.00 98.44 104 ARG A C 1
ATOM 745 O O . ARG A 1 104 ? 0.429 3.004 9.741 1.00 98.44 104 ARG A O 1
ATOM 752 N N . VAL A 1 105 ? 0.935 5.192 9.918 1.00 98.62 105 VAL A N 1
ATOM 753 C CA . VAL A 1 105 ? 1.847 5.270 8.782 1.00 98.62 105 VAL A CA 1
ATOM 754 C C . VAL A 1 105 ? 3.274 5.432 9.287 1.00 98.62 105 VAL A C 1
ATOM 756 O O . VAL A 1 105 ? 3.576 6.337 10.064 1.00 98.62 105 VAL A O 1
ATOM 759 N N . PHE A 1 106 ? 4.163 4.567 8.814 1.00 98.31 106 PHE A N 1
ATOM 760 C CA . PHE A 1 106 ? 5.602 4.720 8.973 1.00 98.31 106 PHE A CA 1
ATOM 761 C C . PHE A 1 106 ? 6.254 4.813 7.597 1.00 98.31 106 PHE A C 1
ATOM 763 O O . PHE A 1 106 ? 6.123 3.892 6.790 1.00 98.31 106 PHE A O 1
ATOM 770 N N . ILE A 1 107 ? 6.945 5.917 7.334 1.00 97.62 107 ILE A N 1
ATOM 771 C CA . ILE A 1 107 ? 7.714 6.126 6.109 1.00 97.62 107 ILE A CA 1
ATOM 772 C C . ILE A 1 107 ? 9.183 5.888 6.436 1.00 97.62 107 ILE A C 1
ATOM 774 O O . ILE A 1 107 ? 9.798 6.640 7.193 1.00 97.62 107 ILE A O 1
ATOM 778 N N . ASP A 1 108 ? 9.714 4.816 5.869 1.00 95.94 108 ASP A N 1
ATOM 779 C CA . ASP A 1 108 ? 11.104 4.398 5.991 1.00 95.94 108 ASP A CA 1
ATOM 780 C C . ASP A 1 108 ? 12.046 5.398 5.296 1.00 95.94 108 ASP A C 1
ATOM 782 O O . ASP A 1 108 ? 11.623 6.180 4.443 1.00 95.94 108 ASP A O 1
ATOM 786 N N . ALA A 1 109 ? 13.341 5.355 5.611 1.00 94.62 109 ALA A N 1
ATOM 787 C CA . ALA A 1 109 ? 14.365 6.218 5.023 1.00 94.62 109 ALA A CA 1
ATOM 788 C C . ALA A 1 109 ? 14.444 6.095 3.493 1.00 94.62 109 ALA A C 1
ATOM 790 O O . ALA A 1 109 ? 14.779 7.066 2.812 1.00 94.62 109 ALA A O 1
ATOM 791 N N . SER A 1 110 ? 14.141 4.911 2.951 1.00 95.38 110 SER A N 1
ATOM 792 C CA . SER A 1 110 ? 14.105 4.666 1.506 1.00 95.38 110 SER A CA 1
ATOM 793 C C . SER A 1 110 ? 12.782 5.062 0.849 1.00 95.38 110 SER A C 1
ATOM 795 O O . SER A 1 110 ? 12.740 5.189 -0.375 1.00 95.38 110 SER A O 1
ATOM 797 N N . GLY A 1 111 ? 11.719 5.252 1.636 1.00 97.12 111 GLY A N 1
ATOM 798 C CA . GLY A 1 111 ? 10.385 5.565 1.144 1.00 97.12 111 GLY A CA 1
ATOM 799 C C . GLY A 1 111 ? 10.345 6.929 0.464 1.00 97.12 111 GLY A C 1
ATOM 800 O O . GLY A 1 111 ? 10.766 7.940 1.025 1.00 97.12 111 GLY A O 1
ATOM 801 N N . ARG A 1 112 ? 9.814 6.974 -0.759 1.00 97.69 112 ARG A N 1
ATOM 802 C CA . ARG A 1 112 ? 9.639 8.217 -1.518 1.00 97.69 112 ARG A CA 1
ATOM 803 C C . ARG A 1 112 ? 8.174 8.426 -1.855 1.00 97.69 112 ARG A C 1
ATOM 805 O O . ARG A 1 112 ? 7.507 7.510 -2.329 1.00 97.69 112 ARG A O 1
ATOM 812 N N . VAL A 1 113 ? 7.676 9.629 -1.611 1.00 98.06 113 VAL A N 1
ATOM 813 C CA . VAL A 1 113 ? 6.348 10.078 -2.042 1.00 98.06 113 VAL A CA 1
ATOM 814 C C . VAL A 1 113 ? 6.594 11.230 -3.004 1.00 98.06 113 VAL A C 1
ATOM 816 O O . VAL A 1 113 ? 7.259 12.193 -2.631 1.00 98.06 113 VAL A O 1
ATOM 819 N N . MET A 1 114 ? 6.160 11.090 -4.256 1.00 98.06 114 MET A N 1
ATOM 820 C CA . MET A 1 114 ? 6.396 12.105 -5.291 1.00 98.06 114 MET A CA 1
ATOM 821 C C . MET A 1 114 ? 5.438 13.292 -5.159 1.00 98.06 114 MET A C 1
ATOM 823 O O . MET A 1 114 ? 5.798 14.413 -5.511 1.00 98.06 114 MET A O 1
ATOM 827 N N . GLY A 1 115 ? 4.228 13.045 -4.649 1.00 97.81 115 GLY A N 1
ATOM 828 C CA . GLY A 1 115 ? 3.269 14.078 -4.278 1.00 97.81 115 GLY A CA 1
ATOM 829 C C . GLY A 1 115 ? 3.472 14.568 -2.845 1.00 97.81 115 GLY A C 1
ATOM 830 O O . GLY A 1 115 ? 4.591 14.747 -2.362 1.00 97.81 115 GLY A O 1
ATOM 831 N N . ARG A 1 116 ? 2.363 14.806 -2.145 1.00 97.94 116 ARG A N 1
ATOM 832 C CA . ARG A 1 116 ? 2.351 15.304 -0.765 1.00 97.94 116 ARG A CA 1
ATOM 833 C C . ARG A 1 116 ? 2.016 14.197 0.224 1.00 97.94 116 ARG A C 1
ATOM 835 O O . ARG A 1 116 ? 1.151 13.361 -0.022 1.00 97.94 116 ARG A O 1
ATOM 842 N N . ILE A 1 117 ? 2.640 14.267 1.395 1.00 97.88 117 ILE A N 1
ATOM 843 C CA . ILE A 1 117 ? 2.209 13.517 2.576 1.00 97.88 117 ILE A CA 1
ATOM 844 C C . ILE A 1 117 ? 1.206 14.392 3.329 1.00 97.88 117 ILE A C 1
ATOM 846 O O . ILE A 1 117 ? 1.526 15.524 3.695 1.00 97.88 117 ILE A O 1
ATOM 850 N N . ARG A 1 118 ? -0.011 13.890 3.546 1.00 98.19 118 ARG A N 1
ATOM 851 C CA . ARG A 1 118 ? -1.072 14.582 4.288 1.00 98.19 118 ARG A CA 1
ATOM 852 C C . ARG A 1 118 ? -1.506 13.716 5.460 1.00 98.19 118 ARG A C 1
ATOM 854 O O . ARG A 1 118 ? -1.978 12.603 5.256 1.00 98.19 118 ARG A O 1
ATOM 861 N N . THR A 1 119 ? -1.382 14.239 6.672 1.00 98.06 119 THR A N 1
ATOM 862 C CA . THR A 1 119 ? -1.892 13.582 7.881 1.00 98.06 119 THR A CA 1
ATOM 863 C C . THR A 1 119 ? -3.135 14.329 8.332 1.00 98.06 119 THR A C 1
ATOM 865 O O . THR A 1 119 ? -3.024 15.418 8.887 1.00 98.06 119 THR A O 1
ATOM 868 N N . LEU A 1 120 ? -4.309 13.773 8.035 1.00 97.50 120 LEU A N 1
ATOM 869 C CA . LEU A 1 120 ? -5.596 14.336 8.447 1.00 97.50 120 LEU A CA 1
ATOM 870 C C . LEU A 1 120 ? -5.980 13.850 9.851 1.00 97.50 120 LEU A C 1
ATOM 872 O O . LEU A 1 120 ? -6.511 14.621 10.643 1.00 97.50 120 LEU A O 1
ATOM 876 N N . ALA A 1 121 ? -5.662 12.592 10.164 1.00 96.69 121 ALA A N 1
ATOM 877 C CA . ALA A 1 121 ? -5.798 11.991 11.487 1.00 96.69 121 ALA A CA 1
ATOM 878 C C . ALA A 1 121 ? -4.788 10.839 11.665 1.00 96.69 121 ALA A C 1
ATOM 880 O O . ALA A 1 121 ? -4.057 10.483 10.736 1.00 96.69 121 ALA A O 1
ATOM 881 N N . GLY A 1 122 ? -4.742 10.247 12.861 1.00 96.00 122 GLY A N 1
ATOM 882 C CA . GLY A 1 122 ? -3.849 9.128 13.171 1.00 96.00 122 GLY A CA 1
ATOM 883 C C . GLY A 1 122 ? -2.397 9.555 13.399 1.00 96.00 122 GLY A C 1
ATOM 884 O O . GLY A 1 122 ? -2.120 10.652 13.882 1.00 96.00 122 GLY A O 1
ATOM 885 N N . GLN A 1 123 ? -1.452 8.662 13.094 1.00 96.44 123 GLN A N 1
ATOM 886 C CA . GLN A 1 123 ? -0.018 8.921 13.264 1.00 96.44 123 GLN A CA 1
ATOM 887 C C . GLN A 1 123 ? 0.729 8.655 11.965 1.00 96.44 123 GLN A C 1
ATOM 889 O O . GLN A 1 123 ? 0.722 7.530 11.466 1.00 96.44 123 GLN A O 1
ATOM 894 N N . THR A 1 124 ? 1.436 9.668 11.473 1.00 97.62 124 THR A N 1
ATOM 895 C CA . THR A 1 124 ? 2.429 9.525 10.407 1.00 97.62 124 THR A CA 1
ATOM 896 C C . THR A 1 124 ? 3.795 9.834 10.986 1.00 97.62 124 THR A C 1
ATOM 898 O O . THR A 1 124 ? 4.013 10.935 11.481 1.00 97.62 124 THR A O 1
ATOM 901 N N . ARG A 1 125 ? 4.704 8.863 10.934 1.00 95.75 125 ARG A N 1
ATOM 902 C CA . ARG A 1 125 ? 6.100 9.041 11.337 1.00 95.75 125 ARG A CA 1
ATOM 903 C C . ARG A 1 125 ? 6.993 8.878 10.128 1.00 95.75 125 ARG A C 1
ATOM 905 O O . ARG A 1 125 ? 6.810 7.937 9.353 1.00 95.75 125 ARG A O 1
ATOM 912 N N . THR A 1 126 ? 7.964 9.765 9.988 1.00 92.12 126 THR A N 1
ATOM 913 C CA . THR A 1 126 ? 9.025 9.601 9.001 1.00 92.12 126 THR A CA 1
ATOM 914 C C . THR A 1 126 ? 10.295 9.153 9.709 1.00 92.12 126 THR A C 1
ATOM 916 O O . THR A 1 126 ? 10.527 9.536 10.849 1.00 92.12 126 THR A O 1
ATOM 919 N N . HIS A 1 127 ? 11.142 8.353 9.059 1.00 82.12 127 HIS A N 1
ATOM 920 C CA . HIS A 1 127 ? 12.430 7.936 9.636 1.00 82.12 127 HIS A CA 1
ATOM 921 C C . HIS A 1 127 ? 13.309 9.139 10.058 1.00 82.12 127 HIS A C 1
ATOM 923 O O . HIS A 1 127 ? 14.229 8.993 10.856 1.00 82.12 127 HIS A O 1
ATOM 929 N N . LYS A 1 128 ? 13.062 10.341 9.523 1.00 65.88 128 LYS A N 1
ATOM 930 C CA . LYS A 1 128 ? 13.809 11.550 9.894 1.00 65.88 128 LYS A CA 1
ATOM 931 C C . LYS A 1 128 ? 13.345 12.194 11.206 1.00 65.88 128 LYS A C 1
ATOM 933 O O . LYS A 1 128 ? 14.014 13.126 11.645 1.00 65.88 128 LYS A O 1
ATOM 938 N N . ASP A 1 129 ? 12.268 11.713 11.823 1.00 51.00 129 ASP A N 1
ATOM 939 C CA . ASP A 1 129 ? 11.812 12.210 13.120 1.00 51.00 129 ASP A CA 1
ATOM 940 C C . ASP A 1 129 ? 12.487 11.422 14.264 1.00 51.00 129 ASP A C 1
ATOM 942 O O . ASP A 1 129 ? 12.392 10.189 14.266 1.00 51.00 129 ASP A O 1
ATOM 946 N N . PRO A 1 130 ? 13.197 12.098 15.191 1.00 47.72 130 PRO A N 1
ATOM 947 C CA . PRO A 1 130 ? 13.851 11.471 16.342 1.00 47.72 130 PRO A CA 1
ATOM 948 C C . PRO A 1 130 ? 12.872 10.849 17.350 1.00 47.72 130 PRO A C 1
ATOM 950 O O . PRO A 1 130 ? 11.707 11.304 17.439 1.00 47.72 130 PRO A O 1
#

pLDDT: mean 90.34, std 17.81, range [36.28, 98.88]

Secondary structure (DSSP, 8-state):
-------------S---EEE-SEEES-EEE-SEEEE-SEEES-EEE-TT-EEEESSEESS-EEE-TT-EEEESSEE-S-EEE-TT-EEEE-SEESS-EEEEEEEEEE-TT-EESS-EEEEEEEEEETT--

Radius of gyration: 15.58 Å; chains: 1; bounding box: 42×42×31 Å